Protein AF-A0A7Y2VRC6-F1 (afdb_monomer_lite)

Sequence (126 aa):
MLNVTGSIRRFVTAIGPIGNDADLAWAIGENTPYFGAPQATGCAEADRADVLSDLIEAYESRLSLYLHGHADRTQADLGDVLGSRARAFEILHRMRALTVEMIVKLNEAWAIPAGCLGKPYKLAVA

Radius of gyration: 20.94 Å; chains: 1; bounding box: 67×31×44 Å

pLDDT: mean 80.27, std 16.04, range [32.66, 95.31]

Secondary structure (DSSP, 8-state):
-------------------SHHHHHHHHHHHHHHHHSPPPTTSHHHHHHHHHHHHHHHHHHHHHHHHHTTTT--HHHHHHHHT-HHHHHHHHTTSSPPPHHHHHHHHHHH---HHHH-S--PPPP-

Structure (mmCIF, N/CA/C/O backbone):
data_AF-A0A7Y2VRC6-F1
#
_entry.id   AF-A0A7Y2VRC6-F1
#
loop_
_atom_site.group_PDB
_atom_site.id
_atom_site.type_symbol
_atom_site.label_atom_id
_atom_site.label_alt_id
_atom_site.label_comp_id
_atom_site.label_asym_id
_atom_site.label_entity_id
_atom_site.label_seq_id
_atom_site.pdbx_PDB_ins_code
_atom_site.Cartn_x
_atom_site.Cartn_y
_atom_site.Cartn_z
_atom_site.occupancy
_atom_site.B_iso_or_equiv
_atom_site.auth_seq_id
_atom_site.auth_comp_id
_atom_site.auth_asym_id
_atom_site.auth_atom_id
_atom_site.pdbx_PDB_model_num
ATOM 1 N N . MET A 1 1 ? -47.296 22.107 15.536 1.00 40.47 1 MET A N 1
ATOM 2 C CA . MET A 1 1 ? -47.174 20.953 14.618 1.00 40.47 1 MET A CA 1
ATOM 3 C C . MET A 1 1 ? -45.713 20.842 14.221 1.00 40.47 1 MET A C 1
ATOM 5 O O . MET A 1 1 ? -45.180 21.812 13.702 1.00 40.47 1 MET A O 1
ATOM 9 N N . LEU A 1 2 ? -45.047 19.750 14.609 1.00 35.03 2 LEU A N 1
ATOM 10 C CA . LEU A 1 2 ? -43.604 19.576 14.433 1.00 35.03 2 LEU A CA 1
ATOM 11 C C . LEU A 1 2 ? -43.231 19.177 13.000 1.00 35.03 2 LEU A C 1
ATOM 13 O O . LEU A 1 2 ? -43.957 18.467 12.312 1.00 35.03 2 LEU A O 1
ATOM 17 N N . ASN A 1 3 ? -42.065 19.690 12.631 1.00 32.66 3 ASN A N 1
ATOM 18 C CA . ASN A 1 3 ? -41.343 19.641 11.372 1.00 32.66 3 ASN A CA 1
ATOM 19 C C . ASN A 1 3 ? -40.784 18.233 11.080 1.00 32.66 3 ASN A C 1
ATOM 21 O O . ASN A 1 3 ? -40.269 17.588 11.992 1.00 32.66 3 ASN A O 1
ATOM 25 N N . VAL A 1 4 ? -40.819 17.786 9.820 1.00 41.44 4 VAL A N 1
ATOM 26 C CA . VAL A 1 4 ? -40.136 16.559 9.367 1.00 41.44 4 VAL A CA 1
ATOM 27 C C . VAL A 1 4 ? -39.220 16.910 8.199 1.00 41.44 4 VAL A C 1
ATOM 29 O O . VAL A 1 4 ? -39.506 16.635 7.036 1.00 41.44 4 VAL A O 1
ATOM 32 N N . THR A 1 5 ? -38.083 17.524 8.521 1.00 41.78 5 THR A N 1
ATOM 33 C CA . THR A 1 5 ? -36.908 17.496 7.648 1.00 41.78 5 THR A CA 1
ATOM 34 C C . THR A 1 5 ? -36.327 16.091 7.758 1.00 41.78 5 THR A C 1
ATOM 36 O O . THR A 1 5 ? -35.700 15.745 8.760 1.00 41.78 5 THR A O 1
ATOM 39 N N . GLY A 1 6 ? -36.608 15.254 6.759 1.00 36.00 6 GLY A N 1
ATOM 40 C CA . GLY A 1 6 ? -36.066 13.905 6.638 1.00 36.00 6 GLY A CA 1
ATOM 41 C C . GLY A 1 6 ? -34.543 13.951 6.608 1.00 36.00 6 GLY A C 1
ATOM 42 O O . GLY A 1 6 ? -33.934 14.259 5.588 1.00 36.00 6 GLY A O 1
ATOM 43 N N . SER A 1 7 ? -33.946 13.679 7.764 1.00 39.59 7 SER A N 1
ATOM 44 C CA . SER A 1 7 ? -32.515 13.501 7.943 1.00 39.59 7 SER A CA 1
ATOM 45 C C . SER A 1 7 ? -32.051 12.342 7.062 1.00 39.59 7 SER A C 1
ATOM 47 O O . SER A 1 7 ? -32.477 11.200 7.249 1.00 39.59 7 SER A O 1
ATOM 49 N N . ILE A 1 8 ? -31.191 12.643 6.088 1.00 41.19 8 ILE A N 1
ATOM 50 C CA . ILE A 1 8 ? -30.433 11.648 5.329 1.00 41.19 8 ILE A CA 1
ATOM 51 C C . ILE A 1 8 ? -29.483 10.984 6.331 1.00 41.19 8 ILE A C 1
ATOM 53 O O . ILE A 1 8 ? -28.349 11.418 6.531 1.00 41.19 8 ILE A O 1
ATOM 57 N N . ARG A 1 9 ? -29.961 9.932 7.002 1.00 39.62 9 ARG A N 1
ATOM 58 C CA . ARG A 1 9 ? -29.097 8.977 7.691 1.00 39.62 9 ARG A CA 1
ATOM 59 C C . ARG A 1 9 ? -28.310 8.257 6.605 1.00 39.62 9 ARG A C 1
ATOM 61 O O . ARG A 1 9 ? -28.830 7.361 5.945 1.00 39.62 9 ARG A O 1
ATOM 68 N N . ARG A 1 10 ? -27.081 8.719 6.370 1.00 39.69 10 ARG A N 1
ATOM 69 C CA . ARG A 1 10 ? -26.082 8.012 5.566 1.00 39.69 10 ARG A CA 1
ATOM 70 C C . ARG A 1 10 ? 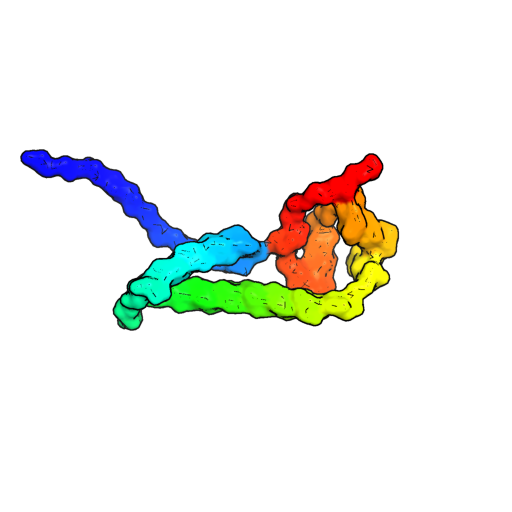-26.025 6.573 6.079 1.00 39.69 10 ARG A C 1
ATOM 72 O O . ARG A 1 10 ? -25.795 6.346 7.263 1.00 39.69 10 ARG A O 1
ATOM 79 N N . PHE A 1 11 ? -26.326 5.642 5.184 1.00 42.22 11 PHE A N 1
ATOM 80 C CA . PHE A 1 11 ? -26.188 4.209 5.380 1.00 42.22 11 PHE A CA 1
ATOM 81 C C . PHE A 1 11 ? -24.831 3.887 6.011 1.00 42.22 11 PHE A C 1
ATOM 83 O O . PHE A 1 11 ? -23.839 4.533 5.678 1.00 42.22 11 PHE A O 1
ATOM 90 N N . VAL A 1 12 ? -24.814 2.889 6.895 1.00 50.44 12 VAL A N 1
ATOM 91 C CA . VAL A 1 12 ? -23.612 2.181 7.353 1.00 50.44 12 VAL A CA 1
ATOM 92 C C . VAL A 1 12 ? -22.655 2.034 6.168 1.00 50.44 12 VAL A C 1
ATOM 94 O O . VAL A 1 12 ? -22.957 1.320 5.212 1.00 50.44 12 VAL A O 1
ATOM 97 N N . THR A 1 13 ? -21.554 2.784 6.175 1.00 61.41 13 THR A N 1
ATOM 98 C CA . THR A 1 13 ? -20.555 2.735 5.109 1.00 61.41 13 THR A CA 1
ATOM 99 C C . THR A 1 13 ? -19.929 1.348 5.168 1.00 61.41 13 THR A C 1
ATOM 101 O O . THR A 1 13 ? -19.288 1.007 6.162 1.00 61.41 13 THR A O 1
ATOM 104 N N . ALA A 1 14 ? -20.196 0.519 4.160 1.00 79.56 14 ALA A N 1
ATOM 105 C CA . ALA A 1 14 ? -19.701 -0.850 4.115 1.00 79.56 14 ALA A CA 1
ATOM 106 C C . ALA A 1 14 ? -18.176 -0.861 4.302 1.00 79.56 14 ALA A C 1
ATOM 108 O O . ALA A 1 14 ? -17.465 -0.119 3.623 1.00 79.56 14 ALA A O 1
ATOM 109 N N . ILE A 1 15 ? -17.687 -1.681 5.234 1.00 83.81 15 ILE A N 1
ATOM 110 C CA . ILE A 1 15 ? -16.251 -1.879 5.423 1.00 83.81 15 ILE A CA 1
ATOM 111 C C . ILE A 1 15 ? -15.748 -2.713 4.245 1.00 83.81 15 ILE A C 1
ATOM 113 O O . ILE A 1 15 ? -16.281 -3.787 3.964 1.00 83.81 15 ILE A O 1
ATOM 117 N N . GLY A 1 16 ? -14.746 -2.193 3.543 1.00 85.31 16 GLY A N 1
ATOM 118 C CA . GLY A 1 16 ? -14.077 -2.869 2.438 1.00 85.31 16 GLY A CA 1
ATOM 119 C C . GLY A 1 16 ? -12.582 -3.053 2.711 1.00 85.31 16 GLY A C 1
ATOM 120 O O . GLY A 1 16 ? -12.075 -2.556 3.717 1.00 85.31 16 GLY A O 1
ATOM 121 N N . PRO A 1 17 ? -11.863 -3.755 1.821 1.00 88.25 17 PRO A N 1
ATOM 122 C CA . PRO A 1 17 ? -10.414 -3.898 1.924 1.00 88.25 17 PRO A CA 1
ATOM 123 C C . PRO A 1 17 ? -9.699 -2.539 1.919 1.00 88.25 17 PRO A C 1
ATOM 125 O O . PRO A 1 17 ? -10.078 -1.651 1.158 1.00 88.25 17 PRO A O 1
ATOM 128 N N . ILE A 1 18 ? -8.617 -2.410 2.693 1.00 87.88 18 ILE A N 1
ATOM 129 C CA . ILE A 1 18 ? -7.708 -1.256 2.634 1.00 87.88 18 ILE A CA 1
ATOM 130 C C . ILE A 1 18 ? -6.600 -1.568 1.623 1.00 87.88 18 ILE A C 1
ATOM 132 O O . ILE A 1 18 ? -5.705 -2.377 1.879 1.00 87.88 18 ILE A O 1
ATOM 136 N N . GLY A 1 19 ? -6.684 -0.970 0.433 1.00 81.00 19 GLY A N 1
ATOM 137 C CA . GLY A 1 19 ? -5.775 -1.245 -0.682 1.00 81.00 19 GLY A CA 1
ATOM 138 C C . GLY A 1 19 ? -4.751 -0.145 -0.955 1.00 81.00 19 GLY A C 1
ATOM 139 O O . GLY A 1 19 ? -3.748 -0.405 -1.627 1.00 81.00 19 GLY A O 1
ATOM 140 N N . ASN A 1 20 ? -4.994 1.069 -0.461 1.00 77.19 20 ASN A N 1
ATOM 141 C CA . ASN A 1 20 ? -4.165 2.249 -0.699 1.00 77.19 20 ASN A CA 1
ATOM 142 C C . ASN A 1 20 ? -4.249 3.262 0.467 1.00 77.19 20 ASN A C 1
ATOM 144 O O . ASN A 1 20 ? -5.096 3.139 1.347 1.00 77.19 20 ASN A O 1
ATOM 148 N N . ASP A 1 21 ? -3.407 4.304 0.448 1.00 79.12 21 ASP A N 1
ATOM 149 C CA . ASP A 1 21 ? -3.361 5.292 1.544 1.00 79.12 21 ASP A CA 1
ATOM 150 C C . ASP A 1 21 ? -4.642 6.131 1.706 1.00 79.12 21 ASP A C 1
ATOM 152 O O . ASP A 1 21 ? -4.870 6.676 2.780 1.00 79.12 21 ASP A O 1
ATOM 156 N N . ALA A 1 22 ? -5.466 6.283 0.663 1.00 81.81 22 ALA A N 1
ATOM 157 C CA . ALA A 1 22 ? -6.754 6.967 0.790 1.00 81.81 22 ALA A CA 1
ATOM 158 C C . ALA A 1 22 ? -7.762 6.091 1.547 1.00 81.81 22 ALA A C 1
ATOM 160 O O . ALA A 1 22 ? -8.471 6.602 2.413 1.00 81.81 22 ALA A O 1
ATOM 161 N N . ASP A 1 23 ? -7.765 4.781 1.284 1.00 85.31 23 ASP A N 1
ATOM 162 C CA . ASP A 1 23 ? -8.547 3.812 2.058 1.00 85.31 23 ASP A CA 1
ATOM 163 C C . ASP A 1 23 ? -8.067 3.788 3.519 1.00 85.31 23 ASP A C 1
ATOM 165 O O . ASP A 1 23 ? -8.885 3.789 4.436 1.00 85.31 23 ASP A O 1
ATOM 169 N N . LEU A 1 24 ? -6.744 3.835 3.738 1.00 88.69 24 LEU A N 1
ATOM 170 C CA . LEU A 1 24 ? -6.145 3.904 5.075 1.00 88.69 24 LEU A CA 1
ATOM 171 C C . LEU A 1 24 ? -6.562 5.189 5.802 1.00 88.69 24 LEU A C 1
ATOM 173 O O . LEU A 1 24 ? -7.010 5.132 6.942 1.00 88.69 24 LEU A O 1
ATOM 177 N N . ALA A 1 25 ? -6.451 6.349 5.150 1.00 87.44 25 ALA A N 1
ATOM 178 C CA . ALA A 1 25 ? -6.832 7.631 5.738 1.00 87.44 25 ALA A CA 1
ATOM 179 C C . ALA A 1 25 ? -8.328 7.684 6.083 1.00 87.44 25 ALA A C 1
ATOM 181 O O . ALA A 1 25 ? -8.701 8.219 7.128 1.00 87.44 25 ALA A O 1
ATOM 182 N N . TRP A 1 26 ? -9.182 7.102 5.234 1.00 93.44 26 TRP A N 1
ATOM 183 C CA . TRP A 1 26 ? -10.602 6.935 5.531 1.00 93.44 26 TRP A CA 1
ATOM 184 C C . TRP A 1 26 ? -10.817 6.026 6.745 1.00 93.44 26 TRP A C 1
ATOM 186 O O . TRP A 1 26 ? -11.528 6.418 7.667 1.00 93.44 26 TRP A O 1
ATOM 196 N N . ALA A 1 27 ? -10.169 4.858 6.785 1.00 92.94 27 ALA A N 1
ATOM 197 C CA . ALA A 1 27 ? -10.311 3.902 7.879 1.00 92.94 27 ALA A CA 1
ATOM 198 C C . ALA A 1 27 ? -9.844 4.490 9.217 1.00 92.94 27 ALA A C 1
ATOM 200 O O . ALA A 1 27 ? -10.553 4.375 10.212 1.00 92.94 27 ALA A O 1
ATOM 201 N N . ILE A 1 28 ? -8.706 5.191 9.239 1.00 92.94 28 ILE A N 1
ATOM 202 C CA . ILE A 1 28 ? -8.221 5.915 10.422 1.00 92.94 28 ILE A CA 1
ATOM 203 C C . ILE A 1 28 ? -9.238 6.977 10.850 1.00 92.94 28 ILE A C 1
ATOM 205 O O . ILE A 1 28 ? -9.559 7.077 12.034 1.00 92.94 28 ILE A O 1
ATOM 209 N N . GLY A 1 29 ? -9.779 7.752 9.905 1.00 92.00 29 GLY A N 1
ATOM 210 C CA . GLY A 1 29 ? -10.794 8.767 10.188 1.00 92.00 29 GLY A CA 1
ATOM 211 C C . GLY A 1 29 ? -12.074 8.184 10.792 1.00 92.00 29 GLY A C 1
ATOM 212 O O . GLY A 1 29 ? -12.599 8.741 11.752 1.00 92.00 29 GLY A O 1
ATOM 213 N N . GLU A 1 30 ? -12.541 7.045 10.280 1.00 92.06 30 GLU A N 1
ATOM 214 C CA . GLU A 1 30 ? -13.699 6.327 10.824 1.00 92.06 30 GLU A CA 1
ATOM 215 C C . GLU A 1 30 ? -13.400 5.664 12.173 1.00 92.06 30 GLU A C 1
ATOM 217 O O . GLU A 1 30 ? -14.302 5.572 13.001 1.00 92.06 30 GLU A O 1
ATOM 222 N N . ASN A 1 31 ? -12.162 5.213 12.413 1.00 91.50 31 ASN A N 1
ATOM 223 C CA . ASN A 1 31 ? -11.779 4.557 13.664 1.00 91.50 31 ASN A CA 1
ATOM 224 C C . ASN A 1 31 ? -11.506 5.566 14.803 1.00 91.50 31 ASN A C 1
ATOM 226 O O . ASN A 1 31 ? -11.718 5.279 15.979 1.00 91.50 31 ASN A O 1
ATOM 230 N N . THR A 1 32 ? -11.074 6.786 14.460 1.00 90.31 32 THR A N 1
ATOM 231 C CA . THR A 1 32 ? -10.664 7.839 15.412 1.00 90.31 32 THR A CA 1
ATOM 232 C C . THR A 1 32 ? -11.703 8.148 16.511 1.00 90.31 32 THR A C 1
ATOM 234 O O . THR A 1 32 ? -11.313 8.259 17.677 1.00 90.31 32 THR A O 1
ATOM 237 N N . PRO A 1 33 ? -13.016 8.275 16.220 1.00 88.25 33 PRO A N 1
ATOM 238 C CA . PRO A 1 33 ? -14.020 8.588 17.238 1.00 88.25 33 PRO A CA 1
ATOM 239 C C . PRO A 1 33 ? -14.118 7.554 18.370 1.00 88.25 33 PRO A C 1
ATOM 241 O O . PRO A 1 33 ? -14.440 7.928 19.499 1.00 88.25 33 PRO A O 1
ATOM 244 N N . TYR A 1 34 ? -13.811 6.279 18.103 1.00 85.06 34 TYR A N 1
ATOM 245 C CA . TYR A 1 34 ? -13.932 5.206 19.096 1.00 85.06 34 TYR A CA 1
ATOM 246 C C . TYR A 1 34 ? -12.868 5.289 20.201 1.00 85.06 34 TYR A C 1
ATOM 248 O O . TYR A 1 34 ? -13.124 4.851 21.320 1.00 85.06 34 TYR A O 1
ATOM 256 N N . PHE A 1 35 ? -11.717 5.927 19.947 1.00 80.50 35 PHE A N 1
ATOM 257 C CA . PHE A 1 35 ? -10.674 6.122 20.966 1.00 80.50 35 PHE A CA 1
ATOM 258 C C . PHE A 1 35 ? -11.067 7.139 22.046 1.00 80.50 35 PHE A C 1
ATOM 260 O O . PHE A 1 35 ? -10.646 7.020 23.194 1.00 80.50 35 PHE A O 1
ATOM 267 N N . GLY A 1 36 ? -11.866 8.150 21.691 1.00 77.81 36 GLY A N 1
ATOM 268 C CA . GLY A 1 36 ? -12.342 9.174 22.629 1.00 77.81 36 GLY A CA 1
ATOM 269 C C . GLY A 1 36 ? -13.649 8.805 23.337 1.00 77.81 36 GLY A C 1
ATOM 270 O O . GLY A 1 36 ? -13.967 9.378 24.378 1.00 77.81 36 GLY A O 1
ATOM 271 N N . ALA A 1 37 ? -14.402 7.859 22.774 1.00 80.44 37 ALA A N 1
ATOM 272 C CA . ALA A 1 37 ? -15.679 7.390 23.296 1.00 80.44 37 ALA A CA 1
ATOM 273 C C . ALA A 1 37 ? -15.847 5.882 23.017 1.00 80.44 37 ALA A C 1
ATOM 275 O O . ALA A 1 37 ? -16.525 5.507 22.051 1.00 80.44 37 ALA A O 1
ATOM 276 N N . PRO A 1 38 ? -15.242 5.015 23.850 1.00 74.62 38 PRO A N 1
ATOM 277 C CA . PRO A 1 38 ? -15.365 3.569 23.711 1.00 74.62 38 PRO A CA 1
ATOM 278 C C . PRO A 1 38 ? -16.831 3.137 23.754 1.00 74.62 38 PRO A C 1
ATOM 280 O O . PRO A 1 38 ? -17.610 3.625 24.577 1.00 74.62 38 PRO A O 1
ATOM 283 N N . GLN A 1 39 ? -17.209 2.227 22.860 1.00 82.94 39 GLN A N 1
ATOM 284 C CA . GLN A 1 39 ? -18.567 1.691 22.798 1.00 82.94 39 GLN A CA 1
ATOM 285 C C . GLN A 1 39 ? -18.717 0.486 23.730 1.00 82.94 39 GLN A C 1
ATOM 287 O O . GLN A 1 39 ? -17.733 -0.119 24.161 1.00 82.94 39 GLN A O 1
ATOM 292 N N . ALA A 1 40 ? -19.959 0.138 24.062 1.00 83.12 40 ALA A N 1
ATOM 293 C CA . ALA A 1 40 ? -20.224 -1.054 24.855 1.00 83.12 40 ALA A CA 1
ATOM 294 C C . ALA A 1 40 ? -19.798 -2.310 24.080 1.00 83.12 40 ALA A C 1
ATOM 296 O O . ALA A 1 40 ? -20.147 -2.480 22.914 1.00 83.12 40 ALA A O 1
ATOM 297 N N . THR A 1 41 ? -19.066 -3.204 24.741 1.00 76.88 41 THR A N 1
ATOM 298 C CA . THR A 1 41 ? -18.626 -4.473 24.154 1.00 76.88 41 THR A CA 1
ATOM 299 C C . THR A 1 41 ? -19.816 -5.278 23.625 1.00 76.88 41 THR A C 1
ATOM 301 O O . THR A 1 41 ? -20.824 -5.427 24.318 1.00 76.88 41 THR A O 1
ATOM 304 N N . GLY A 1 42 ? -19.685 -5.812 22.407 1.00 78.62 42 GLY A N 1
ATOM 305 C CA . GLY A 1 42 ? -20.721 -6.605 21.740 1.00 78.62 42 GLY A CA 1
ATOM 306 C C . GLY A 1 42 ? -21.814 -5.790 21.040 1.00 78.62 42 GLY A C 1
ATOM 307 O O . GLY A 1 42 ? -22.831 -6.366 20.651 1.00 78.62 42 GLY A O 1
ATOM 308 N N . CYS A 1 43 ? -21.651 -4.469 20.892 1.00 85.50 43 CYS A N 1
ATOM 309 C CA . CYS A 1 43 ? -22.476 -3.684 19.974 1.00 85.50 43 CYS A CA 1
ATOM 310 C C . CYS A 1 43 ? -21.844 -3.613 18.576 1.00 85.50 43 CYS A C 1
ATOM 312 O O . CYS A 1 43 ? -20.630 -3.727 18.414 1.00 85.50 43 CYS A O 1
ATOM 314 N N . ALA A 1 44 ? -22.676 -3.361 17.564 1.00 85.69 44 ALA A N 1
ATOM 315 C CA . ALA A 1 44 ? -22.246 -3.331 16.167 1.00 85.69 44 ALA A CA 1
ATOM 316 C C . ALA A 1 44 ? -21.173 -2.262 15.888 1.00 85.69 44 ALA A C 1
ATOM 318 O O . ALA A 1 44 ? -20.344 -2.423 14.996 1.00 85.69 44 ALA A O 1
ATOM 319 N N . GLU A 1 45 ? -21.187 -1.159 16.633 1.00 85.50 45 GLU A N 1
ATOM 320 C CA . GLU A 1 45 ? -20.182 -0.104 16.547 1.00 85.50 45 GLU A CA 1
ATOM 321 C C . GLU A 1 45 ? -18.820 -0.551 17.091 1.00 85.50 45 GLU A C 1
ATOM 323 O O . GLU A 1 45 ? -17.801 -0.202 16.498 1.00 85.50 45 GLU A O 1
ATOM 328 N N . ALA A 1 46 ? -18.797 -1.341 18.171 1.00 85.81 46 ALA A N 1
ATOM 329 C CA . ALA A 1 46 ? -17.572 -1.934 18.703 1.00 85.81 46 ALA A CA 1
ATOM 330 C C . ALA A 1 46 ? -17.002 -2.965 17.718 1.00 85.81 46 ALA A C 1
ATOM 332 O O . ALA A 1 46 ? -15.849 -2.843 17.319 1.00 85.81 46 ALA A O 1
ATOM 333 N N . ASP A 1 47 ? -17.842 -3.878 17.215 1.00 89.38 47 ASP A N 1
ATOM 334 C CA . ASP A 1 47 ? -17.438 -4.868 16.206 1.00 89.38 47 ASP A CA 1
ATOM 335 C C . ASP A 1 47 ? -16.882 -4.187 14.941 1.00 89.38 47 ASP A C 1
ATOM 337 O O . ASP A 1 47 ? -15.915 -4.640 14.329 1.00 89.38 47 ASP A O 1
ATOM 341 N N . ARG A 1 48 ? -17.472 -3.053 14.541 1.00 89.94 48 ARG A N 1
ATOM 342 C CA . ARG A 1 48 ? -16.989 -2.250 13.411 1.00 89.94 48 ARG A CA 1
ATOM 343 C C . ARG A 1 48 ? -15.620 -1.624 13.679 1.00 89.94 48 ARG A C 1
ATOM 345 O O . ARG A 1 48 ? -14.802 -1.590 12.760 1.00 89.94 48 ARG A O 1
ATOM 352 N N . ALA A 1 49 ? -15.391 -1.096 14.879 1.00 90.88 49 ALA A N 1
ATOM 353 C CA . ALA A 1 49 ? -14.107 -0.516 15.267 1.00 90.88 49 ALA A CA 1
ATOM 354 C C . ALA A 1 49 ? -12.998 -1.580 15.303 1.00 90.88 49 ALA A C 1
ATOM 356 O O . ALA A 1 49 ? -11.896 -1.338 14.805 1.00 90.88 49 ALA A O 1
ATOM 357 N N . ASP A 1 50 ? -13.315 -2.775 15.804 1.00 91.19 50 ASP A N 1
ATOM 358 C CA . ASP A 1 50 ? -12.389 -3.908 15.852 1.00 91.19 50 ASP A CA 1
ATOM 359 C C . ASP A 1 50 ? -11.973 -4.330 14.436 1.00 91.19 50 ASP A C 1
ATOM 361 O O . ASP A 1 50 ? -10.787 -4.341 14.110 1.00 91.19 50 ASP A O 1
ATOM 365 N N . VAL A 1 51 ? -12.941 -4.538 13.534 1.00 93.56 51 VAL A N 1
ATOM 366 C CA . VAL A 1 51 ? -12.648 -4.893 12.133 1.00 93.56 51 VAL A CA 1
ATOM 367 C C . VAL A 1 51 ? -11.829 -3.809 11.422 1.00 93.56 51 VAL A C 1
ATOM 369 O O . VAL A 1 51 ? -10.929 -4.126 10.644 1.00 93.56 51 VAL A O 1
ATOM 372 N N . LEU A 1 52 ? -12.119 -2.524 11.653 1.00 93.75 52 LEU A N 1
ATOM 373 C CA . LEU A 1 52 ? -11.322 -1.436 11.073 1.00 93.75 52 LEU A CA 1
ATOM 374 C C . LEU A 1 52 ? -9.883 -1.450 11.596 1.00 93.75 52 LEU A C 1
ATOM 376 O O . LEU A 1 52 ? -8.962 -1.230 10.811 1.00 93.75 52 LEU A O 1
ATOM 380 N N . SER A 1 53 ? -9.692 -1.723 12.885 1.00 93.75 53 SER A N 1
ATOM 381 C CA . SER A 1 53 ? -8.369 -1.800 13.507 1.00 93.75 53 SER A CA 1
ATOM 382 C C . SER A 1 53 ? -7.535 -2.932 12.904 1.00 93.75 53 SER A C 1
ATOM 384 O O . SER A 1 53 ? -6.410 -2.679 12.473 1.00 93.75 53 SER A O 1
ATOM 386 N N . ASP A 1 54 ? -8.118 -4.124 12.742 1.00 95.31 54 ASP A N 1
ATOM 387 C CA . ASP A 1 54 ? -7.455 -5.270 12.103 1.00 95.31 54 ASP A CA 1
ATOM 388 C C . ASP A 1 54 ? -7.026 -4.959 10.658 1.00 95.31 54 ASP A C 1
ATOM 390 O O . ASP A 1 54 ? -5.923 -5.302 10.221 1.00 95.31 54 ASP A O 1
ATOM 394 N N . LEU A 1 55 ? -7.886 -4.283 9.887 1.00 94.06 55 LEU A N 1
ATOM 395 C CA . LEU A 1 55 ? -7.585 -3.915 8.501 1.00 94.06 55 LEU A CA 1
ATOM 396 C C . LEU A 1 55 ? -6.486 -2.850 8.401 1.00 94.06 55 LEU A C 1
ATOM 398 O O . LEU A 1 55 ? -5.650 -2.921 7.494 1.00 94.06 55 LEU A O 1
ATOM 402 N N . ILE A 1 56 ? -6.490 -1.867 9.307 1.00 93.31 56 ILE A N 1
ATOM 403 C CA . ILE A 1 56 ? -5.450 -0.833 9.397 1.00 93.31 56 ILE A CA 1
ATOM 404 C C . ILE A 1 56 ? -4.107 -1.494 9.715 1.00 93.31 56 ILE A C 1
ATOM 406 O O . ILE A 1 56 ? -3.148 -1.301 8.965 1.00 93.31 56 ILE A O 1
ATOM 410 N N . GLU A 1 57 ? -4.057 -2.334 10.752 1.00 93.31 57 GLU A N 1
ATOM 411 C CA . GLU A 1 57 ? -2.841 -3.045 11.155 1.00 93.31 57 GLU A CA 1
ATOM 412 C C . GLU A 1 57 ? -2.300 -3.918 10.015 1.00 93.31 57 GLU A C 1
ATOM 414 O O . GLU A 1 57 ? -1.109 -3.872 9.696 1.00 93.31 57 GLU A O 1
ATOM 419 N N . ALA A 1 58 ? -3.171 -4.670 9.337 1.00 89.62 58 ALA A N 1
ATOM 420 C CA . ALA A 1 58 ? -2.774 -5.499 8.205 1.00 89.62 58 ALA A CA 1
ATOM 421 C C . ALA A 1 58 ? -2.156 -4.671 7.063 1.00 89.62 58 ALA A C 1
ATOM 423 O O . ALA A 1 58 ? -1.163 -5.087 6.453 1.00 89.62 58 ALA A O 1
ATOM 424 N N . TYR A 1 59 ? -2.713 -3.491 6.766 1.00 86.50 59 TYR A N 1
ATOM 425 C CA . TYR A 1 59 ? -2.159 -2.599 5.750 1.00 86.50 59 TYR A CA 1
ATOM 426 C C . TYR A 1 59 ? -0.798 -2.029 6.170 1.00 86.50 59 TYR A C 1
ATOM 428 O O . TYR A 1 59 ? 0.159 -2.095 5.393 1.00 86.50 59 TYR A O 1
ATOM 436 N N . GLU A 1 60 ? -0.693 -1.509 7.393 1.00 85.69 60 GLU A N 1
ATOM 437 C CA . GLU A 1 60 ? 0.534 -0.911 7.930 1.00 85.69 60 GLU A CA 1
ATOM 438 C C . GLU A 1 60 ? 1.667 -1.932 8.066 1.00 85.69 60 GLU A C 1
ATOM 440 O O . GLU A 1 60 ? 2.805 -1.652 7.687 1.00 85.69 60 GLU A O 1
ATOM 445 N N . SER A 1 61 ? 1.362 -3.150 8.515 1.00 83.50 61 SER A N 1
ATOM 446 C CA . SER A 1 61 ? 2.319 -4.257 8.593 1.00 83.50 61 SER A CA 1
ATOM 447 C C . SER A 1 61 ? 2.891 -4.597 7.216 1.00 83.50 61 SER A C 1
ATOM 449 O O . SER A 1 61 ? 4.107 -4.694 7.032 1.00 83.50 61 SER A O 1
ATOM 451 N N . ARG A 1 62 ? 2.032 -4.672 6.194 1.00 77.06 62 ARG A N 1
ATOM 452 C CA . ARG A 1 62 ? 2.457 -4.926 4.813 1.00 77.06 62 ARG A CA 1
ATOM 453 C C . ARG A 1 62 ? 3.292 -3.775 4.241 1.00 77.06 62 ARG A C 1
ATOM 455 O O . ARG A 1 62 ? 4.244 -4.023 3.501 1.00 77.06 62 ARG A O 1
ATOM 462 N N . LEU A 1 63 ? 2.982 -2.530 4.610 1.00 70.81 63 LEU A N 1
ATOM 463 C CA . LEU A 1 63 ? 3.795 -1.362 4.264 1.00 70.81 63 LEU A CA 1
ATOM 464 C C . LEU A 1 63 ? 5.160 -1.388 4.971 1.00 70.81 63 LEU A C 1
ATOM 466 O O . LEU A 1 63 ? 6.176 -1.077 4.355 1.00 70.81 63 LEU A O 1
ATOM 470 N N . SER A 1 64 ? 5.212 -1.805 6.236 1.00 68.12 64 SER A N 1
ATOM 471 C CA . SER A 1 64 ? 6.460 -1.956 6.988 1.00 68.12 64 SER A CA 1
ATOM 472 C C . SER A 1 64 ? 7.351 -3.054 6.400 1.00 68.12 64 SER A C 1
ATOM 474 O O . SER A 1 64 ? 8.545 -2.826 6.196 1.00 68.12 64 SER A O 1
ATOM 476 N N . LEU A 1 65 ? 6.780 -4.209 6.042 1.00 65.31 65 LEU A N 1
ATOM 477 C CA . LEU A 1 65 ? 7.485 -5.276 5.321 1.00 65.31 65 LEU A CA 1
ATOM 478 C C . LEU A 1 65 ? 8.032 -4.792 3.973 1.00 65.31 65 LEU A C 1
ATOM 480 O O . LEU A 1 65 ? 9.133 -5.173 3.587 1.00 65.31 65 LEU A O 1
ATOM 484 N N . TYR A 1 66 ? 7.298 -3.922 3.279 1.00 63.06 66 TYR A N 1
ATOM 485 C CA . TYR A 1 66 ? 7.764 -3.271 2.056 1.00 63.06 66 TYR A CA 1
ATOM 486 C C . TYR A 1 66 ? 8.954 -2.330 2.312 1.00 63.06 66 TYR A C 1
ATOM 488 O O . TYR A 1 66 ? 9.978 -2.439 1.639 1.00 63.06 66 TYR A O 1
ATOM 496 N N . LEU A 1 67 ? 8.846 -1.422 3.289 1.00 60.28 67 LEU A N 1
ATOM 497 C CA . LEU A 1 67 ? 9.886 -0.426 3.572 1.00 60.28 67 LEU A CA 1
ATOM 498 C C . LEU A 1 67 ? 11.187 -1.072 4.062 1.00 60.28 67 LEU A C 1
ATOM 500 O O . LEU A 1 67 ? 12.268 -0.664 3.643 1.00 60.28 67 LEU A O 1
ATOM 504 N N . HIS A 1 68 ? 11.089 -2.096 4.910 1.00 60.19 68 HIS A N 1
ATOM 505 C CA . HIS A 1 68 ? 12.257 -2.768 5.480 1.00 60.19 68 HIS A CA 1
ATOM 506 C C . HIS A 1 68 ? 12.775 -3.911 4.597 1.00 60.19 68 HIS A C 1
ATOM 508 O O . HIS A 1 68 ? 13.981 -4.104 4.499 1.00 60.19 68 HIS A O 1
ATOM 514 N N . GLY A 1 69 ? 11.900 -4.643 3.902 1.00 59.94 69 GLY A N 1
ATOM 515 C CA . GLY A 1 69 ? 12.281 -5.775 3.050 1.00 59.94 69 GLY A CA 1
ATOM 516 C C . GLY A 1 69 ? 12.858 -5.385 1.687 1.00 59.94 69 GLY A C 1
ATOM 517 O O . GLY A 1 69 ? 13.149 -6.259 0.869 1.00 59.94 69 GLY A O 1
ATOM 518 N N . HIS A 1 70 ? 12.944 -4.091 1.372 1.00 59.75 70 HIS A N 1
ATOM 519 C CA . HIS A 1 70 ? 13.475 -3.582 0.100 1.00 59.75 70 HIS A CA 1
ATOM 520 C C . HIS A 1 70 ? 14.674 -2.646 0.281 1.00 59.75 70 HIS A C 1
ATOM 522 O O . HIS A 1 70 ? 15.176 -2.126 -0.715 1.00 59.75 70 HIS A O 1
ATOM 528 N N . ALA A 1 71 ? 15.154 -2.456 1.517 1.00 60.00 71 ALA A N 1
ATOM 529 C CA . ALA A 1 71 ? 16.319 -1.621 1.815 1.00 60.00 71 ALA A CA 1
ATOM 530 C C . ALA A 1 71 ? 17.593 -2.083 1.075 1.00 60.00 71 ALA A C 1
ATOM 532 O O . ALA A 1 71 ? 18.470 -1.271 0.793 1.00 60.00 71 ALA A O 1
ATOM 533 N N . ASP A 1 72 ? 17.645 -3.360 0.686 1.00 66.81 72 ASP A N 1
ATOM 534 C CA . ASP A 1 72 ? 18.815 -3.992 0.068 1.00 66.81 72 ASP A CA 1
ATOM 535 C C . ASP A 1 72 ? 18.745 -4.040 -1.470 1.00 66.81 72 ASP A C 1
ATOM 537 O O . ASP A 1 72 ? 19.653 -4.562 -2.118 1.00 66.81 72 ASP A O 1
ATOM 541 N N . ARG A 1 73 ? 17.662 -3.542 -2.084 1.00 81.88 73 ARG A N 1
ATOM 542 C CA . ARG A 1 73 ? 17.440 -3.676 -3.532 1.00 81.88 73 ARG A CA 1
ATOM 543 C C . ARG A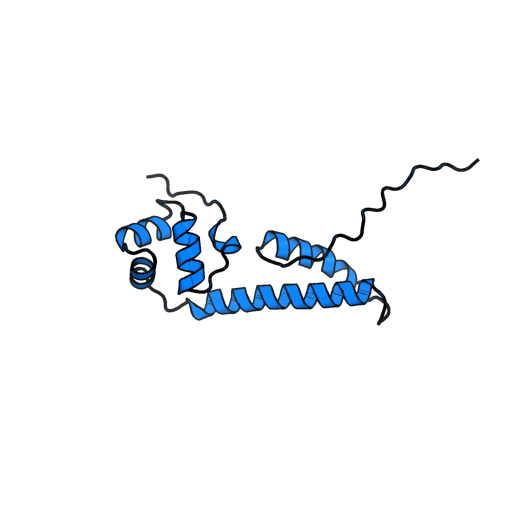 1 73 ? 18.069 -2.541 -4.319 1.00 81.88 73 ARG A C 1
ATOM 545 O O . ARG A 1 73 ? 17.915 -1.360 -4.019 1.00 81.88 73 ARG A O 1
ATOM 552 N N . THR A 1 74 ? 18.731 -2.916 -5.398 1.00 84.81 74 THR A N 1
ATOM 553 C CA . THR A 1 74 ? 19.463 -2.025 -6.286 1.00 84.81 74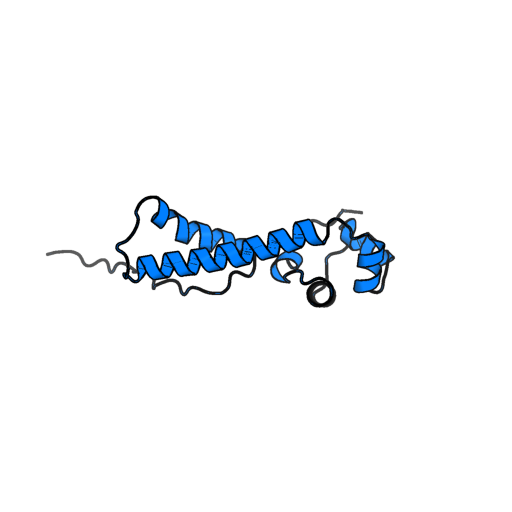 THR A CA 1
ATOM 554 C C . THR A 1 74 ? 18.662 -1.698 -7.547 1.00 84.81 74 THR A C 1
ATOM 556 O O . THR A 1 74 ? 17.690 -2.359 -7.916 1.00 84.81 74 THR A O 1
ATOM 559 N N . GLN A 1 75 ? 19.118 -0.688 -8.291 1.00 85.81 75 GLN A N 1
ATOM 560 C CA . GLN A 1 75 ? 18.610 -0.414 -9.638 1.00 85.81 75 GLN A CA 1
ATOM 561 C C . GLN A 1 75 ? 18.762 -1.624 -10.581 1.00 85.81 75 GLN A C 1
ATOM 563 O O . GLN A 1 75 ? 17.984 -1.755 -11.527 1.00 85.81 75 GLN A O 1
ATOM 568 N N . ALA A 1 76 ? 19.766 -2.483 -10.360 1.00 88.44 76 ALA A N 1
ATOM 569 C CA . ALA A 1 76 ? 19.952 -3.691 -11.157 1.00 88.44 76 ALA A CA 1
ATOM 570 C C . ALA A 1 76 ? 18.784 -4.659 -10.944 1.00 88.44 76 ALA A C 1
ATOM 572 O O . ALA A 1 76 ? 18.165 -5.057 -11.924 1.00 88.44 76 ALA A O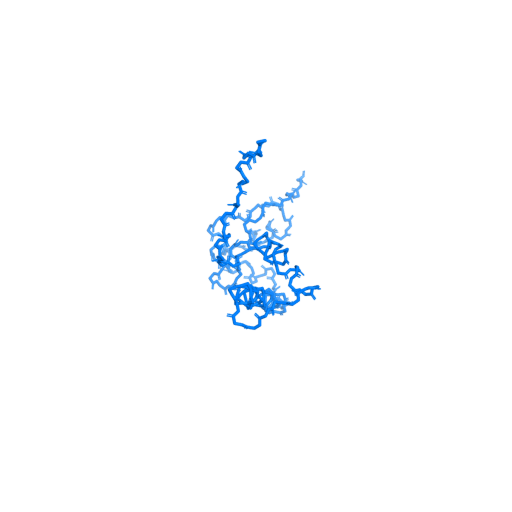 1
ATOM 573 N N . ASP A 1 77 ? 18.409 -4.895 -9.686 1.00 92.00 77 ASP A N 1
ATOM 574 C CA . ASP A 1 77 ? 17.288 -5.769 -9.326 1.00 92.00 77 ASP A CA 1
ATOM 575 C C . ASP A 1 77 ? 15.969 -5.251 -9.916 1.00 92.00 77 ASP A C 1
ATOM 577 O O . ASP A 1 77 ? 15.155 -6.016 -10.434 1.00 92.00 77 ASP A O 1
ATOM 581 N N . LEU A 1 78 ? 15.765 -3.926 -9.911 1.00 91.25 78 LEU A N 1
ATOM 582 C CA . LEU A 1 78 ? 14.619 -3.315 -10.593 1.00 91.25 78 LEU A CA 1
ATOM 583 C C . LEU A 1 78 ? 14.679 -3.536 -12.111 1.00 91.25 78 LEU A C 1
ATOM 585 O O . LEU A 1 78 ? 13.657 -3.774 -12.754 1.00 91.25 78 LEU A O 1
ATOM 589 N N . GLY A 1 79 ? 15.874 -3.449 -12.692 1.00 93.62 79 GLY A N 1
ATOM 590 C CA . GLY A 1 79 ? 16.121 -3.743 -14.099 1.00 93.62 79 GLY A CA 1
ATOM 591 C C . GLY A 1 79 ? 15.751 -5.175 -14.471 1.00 93.62 79 GLY A C 1
ATOM 592 O O . GLY A 1 79 ? 15.144 -5.362 -15.525 1.00 93.62 79 GLY A O 1
ATOM 593 N N . ASP A 1 80 ? 16.049 -6.141 -13.604 1.00 95.06 80 ASP A N 1
ATOM 594 C CA . ASP A 1 80 ? 15.748 -7.560 -13.809 1.00 95.06 80 ASP A CA 1
ATOM 595 C C . ASP A 1 80 ? 14.235 -7.821 -13.797 1.00 95.06 80 ASP A C 1
ATOM 597 O O . ASP A 1 80 ? 13.719 -8.489 -14.693 1.00 95.06 80 ASP A O 1
ATOM 601 N N . VAL A 1 81 ? 13.488 -7.200 -12.875 1.00 94.06 81 VAL A N 1
ATOM 602 C CA . VAL A 1 81 ? 12.014 -7.299 -12.847 1.00 94.06 81 VAL A CA 1
ATOM 603 C C . VAL A 1 81 ? 11.367 -6.616 -14.053 1.00 94.06 81 VAL A C 1
ATOM 605 O O . VAL A 1 81 ? 10.416 -7.129 -14.646 1.00 94.06 81 VAL A O 1
ATOM 608 N N . LEU A 1 82 ? 11.865 -5.441 -14.442 1.00 93.75 82 LEU A N 1
ATOM 609 C CA . LEU A 1 82 ? 11.296 -4.662 -15.547 1.00 93.75 82 LEU A CA 1
ATOM 610 C C . LEU A 1 82 ? 11.816 -5.089 -16.931 1.00 93.75 82 LEU A C 1
ATOM 612 O O . LEU A 1 82 ? 11.375 -4.533 -17.948 1.00 93.75 82 LEU A O 1
ATOM 616 N N . GLY A 1 83 ? 12.759 -6.035 -16.977 1.00 93.75 83 GLY A N 1
ATOM 617 C CA . GLY A 1 83 ? 13.435 -6.513 -18.183 1.00 93.75 83 GLY A CA 1
ATOM 618 C C . GLY A 1 83 ? 14.298 -5.457 -18.885 1.00 93.75 83 GLY A C 1
ATOM 619 O O . GLY A 1 83 ? 14.559 -5.574 -20.080 1.00 93.75 83 GLY A O 1
ATOM 620 N N . SER A 1 84 ? 14.675 -4.371 -18.201 1.00 94.81 84 SER A N 1
ATOM 621 C CA . SER A 1 84 ? 15.512 -3.308 -18.766 1.00 94.81 84 SER A CA 1
ATOM 622 C C . SER A 1 84 ? 16.114 -2.409 -17.687 1.00 94.81 84 SER A C 1
ATOM 624 O O . SER A 1 84 ? 15.408 -1.689 -16.978 1.00 94.81 84 SER A O 1
ATOM 626 N N . ARG A 1 85 ? 17.450 -2.358 -17.640 1.00 92.50 85 ARG A N 1
ATOM 627 C CA . ARG A 1 85 ? 18.200 -1.466 -16.741 1.00 92.50 85 ARG A CA 1
ATOM 628 C C . ARG A 1 85 ? 18.007 0.019 -17.075 1.00 92.50 85 ARG A C 1
ATOM 630 O O . ARG A 1 85 ? 17.942 0.845 -16.166 1.00 92.50 85 ARG A O 1
ATOM 637 N N . ALA A 1 86 ? 17.880 0.351 -18.363 1.00 94.56 86 ALA A N 1
ATOM 638 C CA . ALA A 1 86 ? 17.580 1.711 -18.817 1.00 94.56 86 ALA A CA 1
ATOM 639 C C . ALA A 1 86 ? 16.178 2.144 -18.363 1.00 94.56 86 ALA A C 1
ATOM 641 O O . ALA A 1 86 ? 16.005 3.227 -17.817 1.00 94.56 86 ALA A O 1
ATOM 642 N N . ARG A 1 87 ? 15.188 1.251 -18.478 1.00 94.31 87 ARG A N 1
ATOM 643 C CA . ARG A 1 87 ? 13.835 1.515 -17.980 1.00 94.31 87 ARG A CA 1
ATOM 644 C C . ARG A 1 87 ? 13.811 1.705 -16.466 1.00 94.31 87 ARG A C 1
ATOM 646 O O . ARG A 1 87 ? 13.165 2.629 -15.988 1.00 94.31 87 ARG A O 1
ATOM 653 N N . ALA A 1 88 ? 14.530 0.872 -15.715 1.00 93.06 88 ALA A N 1
ATOM 654 C CA . ALA A 1 88 ? 14.663 1.042 -14.270 1.00 93.06 88 ALA A CA 1
ATOM 655 C C . ALA A 1 88 ? 15.242 2.420 -13.906 1.00 93.06 88 ALA A C 1
ATOM 657 O O . ALA A 1 88 ? 14.714 3.082 -13.016 1.00 93.06 88 ALA A O 1
ATOM 658 N N . PHE A 1 89 ? 16.263 2.885 -14.636 1.00 91.69 89 PHE A N 1
ATOM 659 C CA . PHE A 1 89 ? 16.813 4.235 -14.470 1.00 91.69 89 PHE A CA 1
ATOM 660 C C . PHE A 1 89 ? 15.747 5.315 -14.684 1.00 91.69 89 PHE A C 1
ATOM 662 O O . PHE A 1 89 ? 15.526 6.148 -13.810 1.00 91.69 89 PHE A O 1
ATOM 669 N N . GLU A 1 90 ? 15.048 5.279 -15.822 1.00 93.06 90 GLU A N 1
ATOM 670 C CA . GLU A 1 90 ? 14.026 6.274 -16.164 1.00 93.06 90 GLU A CA 1
ATOM 671 C C . GLU A 1 90 ? 12.920 6.363 -15.105 1.00 93.06 90 GLU A C 1
ATOM 673 O O . GLU A 1 90 ? 12.443 7.456 -14.802 1.00 93.06 90 GLU A O 1
ATOM 678 N N . ILE A 1 91 ? 12.515 5.230 -14.525 1.00 91.81 91 ILE A N 1
ATOM 679 C CA . ILE A 1 91 ? 11.500 5.192 -13.467 1.00 91.81 91 ILE A CA 1
ATOM 680 C C . ILE A 1 91 ? 12.034 5.779 -12.161 1.00 91.81 91 ILE A C 1
ATOM 682 O O . ILE A 1 91 ? 11.382 6.651 -11.585 1.00 91.81 91 ILE A O 1
ATOM 686 N N . LEU A 1 92 ? 13.224 5.363 -11.715 1.00 88.38 92 LEU A N 1
ATOM 687 C CA . LEU A 1 92 ? 13.830 5.874 -10.478 1.00 88.38 92 LEU A CA 1
ATOM 688 C C . LEU A 1 92 ? 14.087 7.384 -10.549 1.00 88.38 92 LEU A C 1
ATOM 690 O O . LEU A 1 92 ? 13.851 8.101 -9.578 1.00 88.38 92 LEU A O 1
ATOM 694 N N . HIS A 1 93 ? 14.492 7.878 -11.719 1.00 87.19 93 HIS A N 1
ATOM 695 C CA . HIS A 1 93 ? 14.712 9.301 -11.977 1.00 87.19 93 HIS A CA 1
ATOM 696 C C . HIS A 1 93 ? 13.447 10.051 -12.411 1.00 87.19 93 HIS A C 1
ATOM 698 O O . HIS A 1 93 ? 13.516 11.229 -12.757 1.00 87.19 93 HIS A O 1
ATOM 704 N N . ARG A 1 94 ? 12.280 9.394 -12.373 1.00 89.25 94 ARG A N 1
ATOM 705 C CA . ARG A 1 94 ? 10.974 9.969 -12.730 1.00 89.25 94 ARG A CA 1
ATOM 706 C C . ARG A 1 94 ? 10.931 10.582 -14.130 1.00 89.25 94 ARG A C 1
ATOM 708 O O . ARG A 1 94 ? 10.118 11.457 -14.391 1.00 89.25 94 ARG A O 1
ATOM 715 N N . MET A 1 95 ? 11.775 10.127 -15.041 1.00 90.06 95 MET A N 1
ATOM 716 C CA . MET A 1 95 ? 11.740 10.511 -16.452 1.00 90.06 95 MET A CA 1
ATOM 717 C C . MET A 1 95 ? 10.569 9.834 -17.177 1.00 90.06 95 MET A C 1
ATOM 719 O O . MET A 1 95 ? 10.115 10.299 -18.219 1.00 90.06 95 MET A O 1
ATOM 723 N N . ARG A 1 96 ? 10.057 8.735 -16.607 1.00 91.00 96 ARG A N 1
ATOM 724 C CA . ARG A 1 96 ? 8.913 7.973 -17.106 1.00 91.00 96 ARG A CA 1
ATOM 725 C C . ARG A 1 96 ? 7.968 7.596 -15.964 1.00 91.00 96 ARG A C 1
ATOM 727 O O . ARG A 1 96 ? 8.401 7.392 -14.830 1.00 91.00 96 ARG A O 1
ATOM 734 N N . ALA A 1 97 ? 6.679 7.486 -16.282 1.00 92.06 97 ALA A N 1
ATOM 735 C CA . ALA A 1 97 ? 5.665 6.914 -15.400 1.00 92.06 97 ALA A CA 1
ATOM 736 C C . ALA A 1 97 ? 5.657 5.376 -15.477 1.00 92.06 97 ALA A C 1
ATOM 738 O O . ALA A 1 97 ? 5.8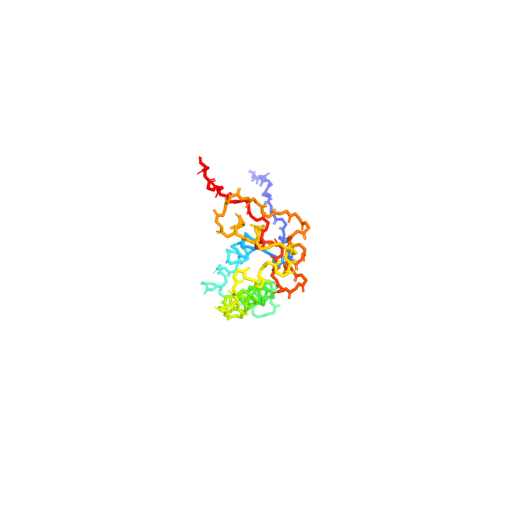27 4.806 -16.558 1.00 92.06 97 ALA A O 1
ATOM 739 N N . LEU A 1 98 ? 5.408 4.701 -14.354 1.00 93.56 98 LEU A N 1
ATOM 740 C CA . LEU A 1 98 ? 5.131 3.261 -14.344 1.00 93.56 98 LEU A CA 1
ATOM 741 C C . LEU A 1 98 ? 3.903 2.936 -15.214 1.00 93.56 98 LEU A C 1
ATOM 743 O O . LEU A 1 98 ? 2.878 3.610 -15.126 1.00 93.56 98 LEU A O 1
ATOM 747 N N . THR A 1 99 ? 3.995 1.893 -16.042 1.00 94.00 99 THR A N 1
ATOM 748 C CA . THR A 1 99 ? 2.838 1.358 -16.780 1.00 94.00 99 THR A CA 1
ATOM 749 C C . THR A 1 99 ? 2.100 0.315 -15.944 1.00 94.00 99 THR A C 1
ATOM 751 O O . THR A 1 99 ? 2.671 -0.261 -15.020 1.00 94.00 99 THR A O 1
ATOM 754 N N . VAL A 1 100 ? 0.849 0.005 -16.302 1.00 93.56 100 VAL A N 1
ATOM 755 C CA . VAL A 1 100 ? 0.060 -1.045 -15.628 1.00 93.56 100 VAL A CA 1
ATOM 756 C C . VAL A 1 100 ? 0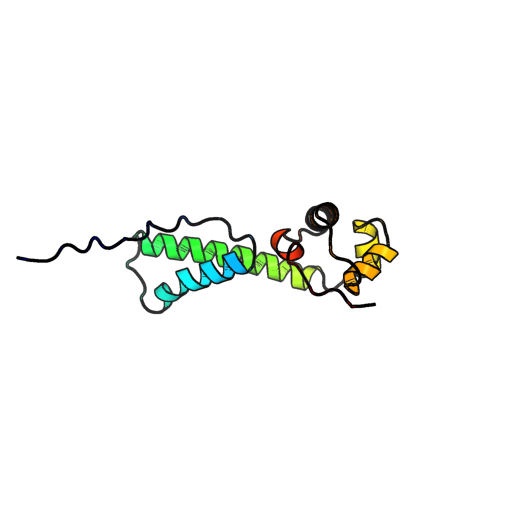.783 -2.395 -15.646 1.00 93.56 100 VAL A C 1
ATOM 758 O O . VAL A 1 100 ? 0.862 -3.058 -14.620 1.00 93.56 100 VAL A O 1
ATOM 761 N N . GLU A 1 101 ? 1.386 -2.775 -16.773 1.00 95.12 101 GLU A N 1
ATOM 762 C CA . GLU A 1 101 ? 2.157 -4.021 -16.874 1.00 95.12 101 GLU A CA 1
ATOM 763 C C . GLU A 1 101 ? 3.352 -4.040 -15.904 1.00 95.12 101 GLU A C 1
ATOM 765 O O . GLU A 1 101 ? 3.626 -5.048 -15.260 1.00 95.12 101 GLU A O 1
ATOM 770 N N . MET A 1 102 ? 4.054 -2.913 -15.757 1.00 94.69 102 MET A N 1
ATOM 771 C CA . MET A 1 102 ? 5.176 -2.800 -14.822 1.00 94.69 102 MET A CA 1
ATOM 772 C C . MET A 1 102 ? 4.711 -2.856 -13.367 1.00 94.69 102 MET A C 1
ATOM 774 O O . MET A 1 102 ? 5.390 -3.450 -12.536 1.00 94.69 102 MET A O 1
ATOM 778 N N . ILE A 1 103 ? 3.550 -2.270 -13.066 1.00 91.62 103 ILE A N 1
ATOM 779 C CA . ILE A 1 103 ? 2.919 -2.355 -11.745 1.00 91.62 103 ILE A CA 1
ATOM 780 C C . ILE A 1 103 ? 2.599 -3.812 -11.401 1.00 91.62 103 ILE A C 1
ATOM 782 O O . ILE A 1 103 ? 2.907 -4.244 -10.294 1.00 91.62 103 ILE A O 1
ATOM 786 N N . VAL A 1 104 ? 2.048 -4.579 -12.348 1.00 91.19 104 VAL A N 1
ATOM 787 C CA . VAL A 1 104 ? 1.777 -6.013 -12.160 1.00 91.19 104 VAL A CA 1
ATOM 788 C C . VAL A 1 104 ? 3.075 -6.785 -11.909 1.00 91.19 104 VAL A C 1
ATOM 790 O O . VAL A 1 104 ? 3.160 -7.496 -10.915 1.00 91.19 104 VAL A O 1
ATOM 793 N N . LYS A 1 105 ? 4.128 -6.571 -12.711 1.00 92.88 105 LYS A N 1
ATOM 794 C CA . LYS A 1 105 ? 5.432 -7.238 -12.504 1.00 92.88 105 LYS A CA 1
ATOM 795 C C . LYS A 1 105 ? 6.042 -6.942 -11.135 1.00 92.88 105 LYS A C 1
ATOM 797 O O . LYS A 1 105 ? 6.575 -7.837 -10.490 1.00 92.88 105 LYS A O 1
ATOM 802 N N . LEU A 1 106 ? 5.960 -5.693 -10.680 1.00 88.38 106 LEU A N 1
ATOM 803 C CA . LEU A 1 106 ? 6.440 -5.298 -9.353 1.00 88.38 106 LEU A CA 1
ATOM 804 C C . LEU A 1 106 ? 5.569 -5.877 -8.232 1.00 88.38 106 LEU A C 1
ATOM 806 O O . LEU A 1 106 ? 6.083 -6.224 -7.171 1.00 88.38 106 LEU A O 1
ATOM 810 N N . ASN A 1 107 ? 4.265 -6.017 -8.455 1.00 85.31 107 ASN A N 1
ATOM 811 C CA . ASN A 1 107 ? 3.389 -6.688 -7.507 1.00 85.31 107 ASN A CA 1
ATOM 812 C C . ASN A 1 107 ? 3.732 -8.177 -7.381 1.00 85.31 107 ASN A C 1
ATOM 814 O O . ASN A 1 107 ? 3.884 -8.662 -6.267 1.00 85.31 107 ASN A O 1
ATOM 818 N N . GLU A 1 108 ? 3.920 -8.878 -8.495 1.00 86.62 108 GLU A N 1
ATOM 819 C CA . GLU A 1 108 ? 4.219 -10.314 -8.506 1.00 86.62 108 GLU A CA 1
ATOM 820 C C . GLU A 1 108 ? 5.623 -10.624 -7.980 1.00 86.62 108 GLU A C 1
ATOM 822 O O . GLU A 1 108 ? 5.787 -11.490 -7.124 1.00 86.62 108 GLU A O 1
ATOM 827 N N . ALA A 1 109 ? 6.644 -9.908 -8.461 1.00 87.69 109 ALA A N 1
ATOM 828 C CA . ALA A 1 109 ? 8.027 -10.186 -8.087 1.00 87.69 109 ALA A CA 1
ATOM 829 C C . ALA A 1 109 ? 8.320 -9.775 -6.642 1.00 87.69 109 ALA A C 1
ATOM 831 O O . ALA A 1 109 ? 9.078 -10.440 -5.938 1.00 87.69 109 ALA A O 1
ATOM 832 N N . TRP A 1 110 ? 7.759 -8.644 -6.213 1.00 84.62 110 TRP A N 1
ATOM 833 C CA . TRP A 1 110 ? 8.200 -7.941 -5.012 1.00 84.62 110 TRP A CA 1
ATOM 834 C C . TRP A 1 110 ? 7.100 -7.737 -3.970 1.00 84.62 110 TRP A C 1
ATOM 836 O O . TRP A 1 110 ? 7.370 -7.123 -2.940 1.00 84.62 110 TRP A O 1
ATOM 846 N N . ALA A 1 111 ? 5.894 -8.260 -4.212 1.00 76.62 111 ALA A N 1
ATOM 847 C CA . ALA A 1 111 ? 4.720 -8.117 -3.349 1.00 76.62 111 ALA A CA 1
ATOM 848 C C . ALA A 1 111 ? 4.303 -6.655 -3.096 1.00 76.62 111 ALA A C 1
ATOM 850 O O . ALA A 1 111 ? 3.608 -6.359 -2.121 1.00 76.62 111 ALA A O 1
ATOM 851 N N . ILE A 1 112 ? 4.687 -5.724 -3.981 1.00 77.81 112 ILE A N 1
ATOM 852 C CA . ILE A 1 112 ? 4.348 -4.306 -3.821 1.00 77.81 112 ILE A CA 1
ATOM 853 C C . ILE A 1 112 ? 2.880 -4.095 -4.202 1.00 77.81 112 ILE A C 1
ATOM 855 O O . ILE A 1 112 ? 2.505 -4.398 -5.337 1.00 77.81 112 ILE A O 1
ATOM 859 N N . PRO A 1 113 ? 2.025 -3.552 -3.321 1.00 76.06 113 PRO A N 1
ATOM 860 C CA . PRO A 1 113 ? 0.615 -3.360 -3.638 1.00 76.06 113 PRO A CA 1
ATOM 861 C C . PRO A 1 113 ? 0.436 -2.417 -4.832 1.00 76.06 113 PRO A C 1
ATOM 863 O O . PRO A 1 113 ? 0.995 -1.319 -4.857 1.00 76.06 113 PRO A O 1
ATOM 866 N N . ALA A 1 114 ? -0.394 -2.805 -5.804 1.00 80.12 114 ALA A N 1
ATOM 867 C CA . ALA A 1 114 ? -0.630 -1.997 -7.002 1.00 80.12 114 ALA A CA 1
ATOM 868 C C . ALA A 1 114 ? -1.147 -0.580 -6.677 1.00 80.12 114 ALA A C 1
ATOM 870 O O . ALA A 1 114 ? -0.764 0.385 -7.338 1.00 80.12 114 ALA A O 1
ATOM 871 N N . GLY A 1 115 ? -1.947 -0.440 -5.611 1.00 75.12 115 GLY A N 1
ATOM 872 C CA . GLY A 1 115 ? -2.439 0.852 -5.119 1.00 75.12 115 GLY A CA 1
ATOM 873 C C . GLY A 1 115 ? -1.333 1.817 -4.668 1.00 75.12 115 GLY A C 1
ATOM 874 O O . GLY A 1 115 ? -1.510 3.032 -4.758 1.00 75.12 115 GLY A O 1
ATOM 875 N N . CYS A 1 116 ? -0.172 1.301 -4.253 1.00 74.75 116 CYS A N 1
ATOM 876 C CA . CYS A 1 116 ? 0.989 2.118 -3.893 1.00 74.75 116 CYS A CA 1
ATOM 877 C C . CYS A 1 116 ? 1.755 2.608 -5.133 1.00 74.75 116 CYS A C 1
ATOM 879 O O . CYS A 1 116 ? 2.307 3.705 -5.124 1.00 74.75 116 CYS A O 1
ATOM 881 N N . LEU A 1 117 ? 1.774 1.811 -6.207 1.00 80.69 117 LEU A N 1
ATOM 882 C CA . LEU A 1 117 ? 2.531 2.092 -7.432 1.00 80.69 117 LEU A CA 1
ATOM 883 C C . LEU A 1 117 ? 1.747 2.913 -8.467 1.00 80.69 117 LEU A C 1
ATOM 885 O O . LEU A 1 117 ? 2.343 3.619 -9.275 1.00 80.69 117 LEU A O 1
ATOM 889 N N . GLY A 1 118 ? 0.415 2.818 -8.457 1.00 77.69 118 GLY A N 1
ATOM 890 C CA . GLY A 1 118 ? -0.465 3.452 -9.445 1.00 77.69 118 GLY A CA 1
ATOM 891 C C . GLY A 1 118 ? -0.706 4.951 -9.251 1.00 77.69 118 GLY A C 1
ATOM 892 O O . GLY A 1 118 ? -1.481 5.540 -10.003 1.00 77.69 118 GLY A O 1
ATOM 893 N N . LYS A 1 119 ? -0.083 5.587 -8.251 1.00 77.56 119 LYS A N 1
ATOM 894 C CA . LYS A 1 119 ? -0.280 7.017 -7.980 1.00 77.56 119 LYS A CA 1
ATOM 895 C C . LYS A 1 119 ? 0.466 7.873 -9.012 1.00 77.56 119 LYS A C 1
ATOM 897 O O . LYS A 1 119 ? 1.677 7.700 -9.168 1.00 77.56 119 LYS A O 1
ATOM 902 N N . PRO A 1 120 ? -0.198 8.834 -9.682 1.00 77.69 120 PRO A N 1
ATOM 903 C CA . PRO A 1 120 ? 0.490 9.779 -10.551 1.00 77.69 120 PRO A CA 1
ATOM 904 C C . PRO A 1 120 ? 1.533 10.579 -9.765 1.00 77.69 120 PRO A C 1
ATOM 906 O O . PRO A 1 120 ? 1.257 11.068 -8.670 1.00 77.69 120 PRO A O 1
ATOM 909 N N . TYR A 1 121 ? 2.718 10.761 -10.343 1.00 80.38 121 TYR A N 1
ATOM 910 C CA . TYR A 1 121 ? 3.766 11.613 -9.790 1.00 80.38 121 TYR A CA 1
ATOM 911 C C . TYR A 1 121 ? 4.299 12.568 -10.852 1.00 80.38 121 TYR A C 1
ATOM 913 O O . TYR A 1 121 ? 4.263 12.287 -12.051 1.00 80.38 121 TYR A O 1
ATOM 921 N N . LYS A 1 122 ? 4.807 13.720 -10.401 1.00 87.75 122 LYS A N 1
ATOM 922 C CA . LYS A 1 122 ? 5.440 14.691 -11.292 1.00 87.75 122 LYS A CA 1
ATOM 923 C C . LYS A 1 122 ? 6.686 14.059 -11.906 1.00 87.75 122 LYS A C 1
ATOM 925 O O . LYS A 1 122 ? 7.584 13.632 -11.175 1.00 87.75 122 LYS A O 1
ATOM 930 N N . LEU A 1 123 ? 6.718 14.015 -13.233 1.00 90.25 123 LEU A N 1
ATOM 931 C CA . LEU A 1 123 ? 7.894 13.584 -13.970 1.00 90.25 123 LEU A CA 1
ATOM 932 C C . LEU A 1 123 ? 8.974 14.665 -13.904 1.00 90.25 123 LEU A C 1
ATOM 934 O O . LEU A 1 123 ? 8.669 15.862 -13.842 1.00 90.25 123 LEU A O 1
ATOM 938 N N . ALA A 1 124 ? 10.232 14.236 -13.896 1.00 84.00 124 ALA A N 1
ATOM 939 C CA . ALA A 1 124 ? 11.351 15.134 -14.106 1.00 84.00 124 ALA A CA 1
ATOM 940 C C . ALA A 1 124 ? 11.181 15.755 -15.497 1.00 84.00 124 ALA A C 1
ATOM 942 O O . ALA A 1 124 ? 11.085 15.043 -16.496 1.00 84.00 124 ALA A O 1
ATOM 943 N N . VAL A 1 125 ? 11.060 17.080 -15.544 1.00 68.50 125 VAL A N 1
ATOM 944 C CA . VAL A 1 125 ? 11.099 17.810 -16.811 1.00 68.50 125 VAL A CA 1
ATOM 945 C C . VAL A 1 125 ? 12.525 17.669 -17.334 1.00 68.50 125 VAL A C 1
ATOM 947 O O . VAL A 1 125 ? 13.464 17.949 -16.586 1.00 68.50 125 VAL A O 1
ATOM 950 N N . ALA A 1 126 ? 12.656 17.154 -18.557 1.00 54.03 126 ALA A N 1
ATOM 951 C CA . ALA A 1 126 ? 13.923 17.088 -19.277 1.00 54.03 126 ALA A CA 1
ATOM 952 C C . ALA A 1 126 ? 14.454 18.493 -19.583 1.00 54.03 126 ALA A C 1
ATOM 954 O O . ALA A 1 126 ? 13.617 19.378 -19.883 1.00 54.03 126 ALA A O 1
#

Foldseek 3Di:
DDDDPPDPPPPDPDDDADQAVVSLVVLCVLLVVCVVPPDDPPDPSNVSNVVSVVRNCVVVVLVVCLVVVCPPDDLVNLCVLVVHSVVSVCVVQQVDADDPVSLVSCCVPPVDRSNHRVDDDDGDDD